Protein AF-A0A328BKK2-F1 (afdb_monomer_lite)

pLDDT: mean 76.16, std 13.64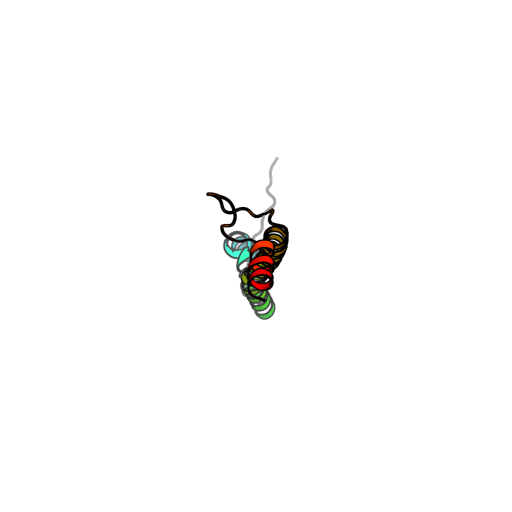, range [40.62, 95.88]

Structure (mmCIF, N/CA/C/O backbone):
data_A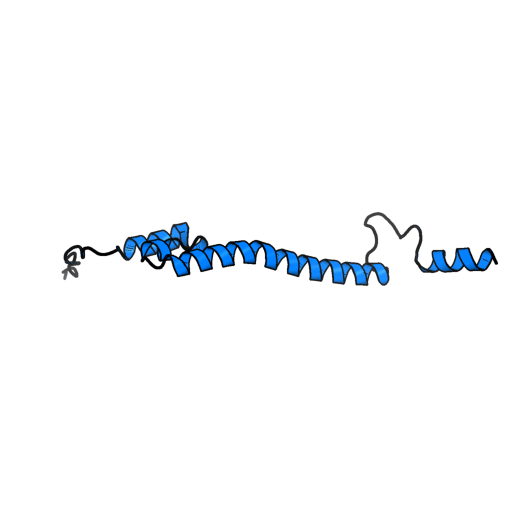F-A0A328BKK2-F1
#
_entry.id   AF-A0A328BKK2-F1
#
loop_
_atom_site.group_PDB
_atom_site.id
_atom_site.type_symbol
_atom_site.label_atom_id
_atom_site.label_alt_id
_atom_site.label_comp_id
_atom_site.label_asym_id
_atom_site.label_entity_id
_atom_site.label_seq_id
_atom_site.pdbx_PDB_ins_code
_atom_site.Cartn_x
_atom_site.Cartn_y
_atom_site.Cartn_z
_atom_site.occupancy
_atom_site.B_iso_or_equiv
_atom_site.auth_seq_id
_atom_site.auth_comp_id
_atom_site.auth_asym_id
_atom_site.auth_atom_id
_atom_site.pdbx_PDB_model_num
ATOM 1 N N . MET A 1 1 ? -23.705 36.631 34.484 1.00 42.66 1 MET A N 1
ATOM 2 C CA . MET A 1 1 ? -23.229 35.896 35.676 1.00 42.66 1 MET A CA 1
ATOM 3 C C . MET A 1 1 ? -23.604 34.435 35.518 1.00 42.66 1 MET A C 1
ATOM 5 O O . MET A 1 1 ? -24.667 34.166 34.979 1.00 42.66 1 MET A O 1
ATOM 9 N N . LYS A 1 2 ? -22.675 33.554 35.918 1.00 52.50 2 LYS A N 1
ATOM 10 C CA . LYS A 1 2 ? -22.773 32.090 36.080 1.00 52.50 2 LYS A CA 1
ATOM 11 C C . LYS A 1 2 ? -24.22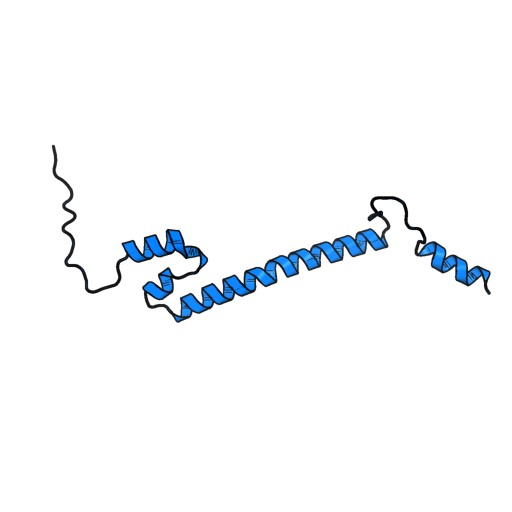2 31.609 36.275 1.00 52.50 2 LYS A C 1
ATOM 13 O O . LYS A 1 2 ? -24.957 32.215 37.040 1.00 52.50 2 LYS A O 1
ATOM 18 N N . GLN A 1 3 ? -24.633 30.490 35.696 1.00 41.75 3 GLN A N 1
ATOM 19 C CA . GLN A 1 3 ? -24.157 29.164 36.095 1.00 41.75 3 GLN A CA 1
ATOM 20 C C . GLN A 1 3 ? -24.278 28.211 34.900 1.00 41.75 3 GLN A C 1
ATOM 22 O O . GLN A 1 3 ? -25.343 28.039 34.324 1.00 41.75 3 GLN A O 1
ATOM 27 N N . ALA A 1 4 ? -23.139 27.726 34.407 1.00 51.53 4 ALA A N 1
ATOM 28 C CA . ALA A 1 4 ? -22.686 26.380 34.749 1.00 51.53 4 ALA A CA 1
ATOM 29 C C . ALA A 1 4 ? -23.750 25.366 34.332 1.00 51.53 4 ALA A C 1
ATOM 31 O O . ALA A 1 4 ? -24.534 24.895 35.154 1.00 51.53 4 ALA A O 1
ATOM 32 N N . GLN A 1 5 ? -23.754 25.094 33.026 1.00 53.03 5 GLN A N 1
ATOM 33 C CA . GLN A 1 5 ? -24.338 23.914 32.417 1.00 53.03 5 GLN A CA 1
ATOM 34 C C . GLN A 1 5 ? -23.928 22.736 33.294 1.00 53.03 5 GLN A C 1
ATOM 36 O O . GLN A 1 5 ? -22.778 22.290 33.282 1.00 53.03 5 GLN A O 1
ATOM 41 N N . ARG A 1 6 ? -24.840 22.339 34.184 1.00 44.38 6 ARG A N 1
ATOM 42 C CA . ARG A 1 6 ? -24.644 21.179 35.024 1.00 44.38 6 ARG A CA 1
ATOM 43 C C . ARG A 1 6 ? -24.598 20.031 34.039 1.00 44.38 6 ARG A C 1
ATOM 45 O O . ARG A 1 6 ? -25.627 19.606 33.526 1.00 44.38 6 ARG A O 1
ATOM 52 N N . HIS A 1 7 ? -23.387 19.559 33.764 1.00 45.66 7 HIS A N 1
ATOM 53 C CA . HIS A 1 7 ? -23.159 18.162 33.461 1.00 45.66 7 HIS A CA 1
ATOM 54 C C . HIS A 1 7 ? -23.636 17.398 34.696 1.00 45.66 7 HIS A C 1
ATOM 56 O O . HIS A 1 7 ? -22.853 16.980 35.543 1.00 45.66 7 HIS A O 1
ATOM 62 N N . THR A 1 8 ? -24.955 17.303 34.852 1.00 40.62 8 THR A N 1
ATOM 63 C CA . THR A 1 8 ? -25.576 16.239 35.608 1.00 40.62 8 THR A CA 1
ATOM 64 C C . THR A 1 8 ? -25.029 15.008 34.918 1.00 40.62 8 THR A C 1
ATOM 66 O O . THR A 1 8 ? -25.359 14.762 33.757 1.00 40.62 8 THR A O 1
ATOM 69 N N . ALA A 1 9 ? -24.070 14.342 35.563 1.00 52.38 9 ALA A N 1
ATOM 70 C CA . ALA A 1 9 ? -23.657 13.013 35.177 1.00 52.38 9 ALA A CA 1
ATOM 71 C C . ALA A 1 9 ? -24.959 12.220 35.103 1.00 52.38 9 ALA A C 1
ATOM 73 O O . ALA A 1 9 ? -25.571 11.921 36.130 1.00 52.38 9 ALA A O 1
ATOM 74 N N . ALA A 1 10 ? -25.455 12.035 33.876 1.00 47.53 10 ALA A N 1
ATOM 75 C CA . ALA A 1 10 ? -26.584 11.173 33.612 1.00 47.53 10 ALA A CA 1
ATOM 76 C C . ALA A 1 10 ? -26.258 9.844 34.301 1.00 47.53 10 ALA A C 1
ATOM 78 O O . ALA A 1 10 ? -25.075 9.473 34.306 1.00 47.53 10 ALA A O 1
ATOM 79 N N . PRO A 1 11 ? -27.249 9.188 34.938 1.00 44.06 11 PRO A N 1
ATOM 80 C CA . PRO A 1 11 ? -27.027 7.928 35.640 1.00 44.06 11 PRO A CA 1
ATOM 81 C C . PRO A 1 11 ? -26.151 7.076 34.742 1.00 44.06 11 PRO A C 1
ATOM 83 O O . PRO A 1 11 ? -26.471 6.979 33.556 1.00 44.06 11 PRO A O 1
ATOM 86 N N . ALA A 1 12 ? -25.008 6.620 35.268 1.00 51.84 12 ALA A N 1
ATOM 87 C CA . ALA A 1 12 ? -24.029 5.840 34.531 1.00 51.84 12 ALA A CA 1
ATOM 88 C C . ALA A 1 12 ? -24.788 4.692 33.878 1.00 51.84 12 ALA A C 1
ATOM 90 O O . ALA A 1 12 ? -25.108 3.701 34.530 1.00 51.84 12 ALA A O 1
ATOM 91 N N . ALA A 1 13 ? -25.199 4.907 32.628 1.00 48.28 13 ALA A N 1
ATOM 92 C CA . ALA A 1 13 ? -25.959 3.935 31.893 1.00 48.28 13 ALA A CA 1
ATOM 93 C C . ALA A 1 13 ? -25.044 2.726 31.860 1.00 48.28 13 ALA A C 1
ATOM 95 O O . ALA A 1 13 ? -23.853 2.860 31.578 1.00 48.28 13 ALA A O 1
ATOM 96 N N . GLU A 1 14 ? -25.589 1.587 32.247 1.00 55.56 14 GLU A N 1
ATOM 97 C CA . GLU A 1 14 ? -24.932 0.293 32.351 1.00 55.56 14 GLU A CA 1
ATOM 98 C C . GLU A 1 14 ? -24.564 -0.199 30.933 1.00 55.56 14 GLU A C 1
ATOM 100 O O . GLU A 1 14 ? -25.098 -1.158 30.386 1.00 55.56 14 GLU A O 1
ATOM 105 N N . GLY A 1 15 ? -23.710 0.572 30.264 1.00 61.56 15 GLY A N 1
ATOM 106 C CA . GLY A 1 15 ? -23.528 0.637 28.827 1.00 61.56 15 GLY A CA 1
ATOM 107 C C . GLY A 1 15 ? -22.182 1.282 28.500 1.00 61.56 15 GLY A C 1
ATOM 108 O O . GLY A 1 15 ? -21.650 2.103 29.245 1.00 61.56 15 GLY A O 1
ATOM 109 N N . LYS A 1 16 ? -21.580 0.836 27.397 1.00 64.38 16 LYS A N 1
ATOM 110 C CA . LYS A 1 16 ? -20.194 1.152 27.031 1.00 64.38 16 LYS A CA 1
ATOM 111 C C . LYS A 1 16 ? -19.965 2.671 26.935 1.00 64.38 16 LYS A C 1
ATOM 113 O O . LYS A 1 16 ? -20.764 3.385 26.335 1.00 64.38 16 LYS A O 1
ATOM 118 N N . SER A 1 17 ? -18.857 3.154 27.500 1.00 79.00 17 SER A N 1
ATOM 119 C CA . SER A 1 17 ? -18.519 4.580 27.587 1.00 79.00 17 SER A CA 1
ATOM 120 C C . SER A 1 17 ? -18.028 5.128 26.246 1.00 79.00 17 SER A C 1
ATOM 122 O O . SER A 1 17 ? -17.000 4.706 25.715 1.00 79.00 17 SER A O 1
ATOM 124 N N . GLN A 1 18 ? -18.732 6.128 25.717 1.00 77.94 18 GLN A N 1
ATOM 125 C CA . GLN A 1 18 ? -18.356 6.819 24.479 1.00 77.94 18 GLN A CA 1
ATOM 126 C C . GLN A 1 18 ? -16.976 7.487 24.581 1.00 77.94 18 GLN A C 1
ATOM 128 O O . GLN A 1 18 ? -16.210 7.473 23.623 1.00 77.94 18 GLN A O 1
ATOM 133 N N .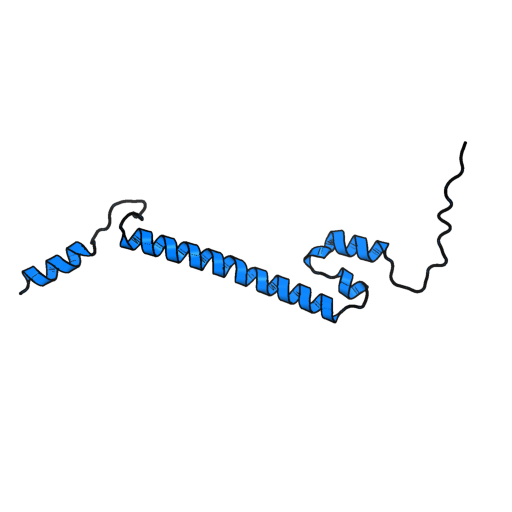 LEU A 1 19 ? -16.635 8.019 25.758 1.00 83.31 19 LEU A N 1
ATOM 134 C CA . LEU A 1 19 ? -15.339 8.646 26.029 1.00 83.31 19 LEU A CA 1
ATOM 135 C C . LEU A 1 19 ? -14.198 7.624 25.918 1.00 83.31 19 LEU A C 1
ATOM 137 O O . LEU A 1 19 ? -13.150 7.913 25.347 1.00 83.31 19 LEU A O 1
ATOM 141 N N . THR A 1 20 ? -14.438 6.402 26.398 1.00 83.06 20 THR A N 1
ATOM 142 C CA . THR A 1 20 ? -13.498 5.286 26.267 1.00 83.06 20 THR A CA 1
ATOM 143 C C . THR A 1 20 ? -13.336 4.867 24.808 1.00 83.06 20 THR A C 1
ATOM 145 O O . THR A 1 20 ? -12.207 4.675 24.372 1.00 83.06 20 THR A O 1
ATOM 148 N N . ALA A 1 21 ? -14.419 4.792 24.027 1.00 83.31 21 ALA A N 1
ATOM 149 C CA . ALA A 1 21 ? -14.331 4.492 22.595 1.00 83.31 21 ALA A CA 1
ATOM 150 C C . ALA A 1 21 ? -13.479 5.529 21.834 1.00 83.31 21 ALA A C 1
ATOM 152 O O . ALA A 1 21 ? -12.646 5.144 21.018 1.00 83.31 21 ALA A O 1
ATOM 153 N N . LEU A 1 22 ? -13.636 6.815 22.163 1.00 84.19 22 LEU A N 1
ATOM 154 C CA . LEU A 1 22 ? -12.898 7.930 21.557 1.00 84.19 22 LEU A CA 1
ATOM 155 C C . LEU A 1 22 ? -11.406 7.904 21.925 1.00 84.19 22 LEU A C 1
ATOM 157 O O . LEU A 1 22 ? -10.549 8.088 21.065 1.00 84.19 22 LEU A O 1
ATOM 161 N N . LEU A 1 23 ? -11.080 7.603 23.187 1.00 86.00 23 LEU A N 1
ATOM 162 C CA . LEU A 1 23 ? -9.693 7.382 23.610 1.00 86.00 23 LEU A CA 1
ATOM 163 C C . LEU A 1 23 ? -9.079 6.171 22.896 1.00 86.00 23 LEU A C 1
ATOM 165 O O . LEU A 1 23 ? -7.966 6.257 22.385 1.00 86.00 23 LEU A O 1
ATOM 169 N N . LEU A 1 24 ? -9.802 5.051 22.821 1.00 83.75 24 LEU A N 1
ATOM 170 C CA . LEU A 1 24 ? -9.338 3.860 22.107 1.00 83.75 24 LEU A CA 1
ATOM 171 C C . LEU A 1 24 ? -9.111 4.140 20.620 1.00 83.75 24 LEU A C 1
ATOM 173 O O . LEU A 1 24 ? -8.195 3.576 20.035 1.00 83.75 24 LEU A O 1
ATOM 177 N N . GLU A 1 25 ? -9.915 4.999 20.004 1.00 82.56 25 GLU A N 1
ATOM 178 C CA . GLU A 1 25 ? -9.713 5.431 18.623 1.00 82.56 25 GLU A CA 1
ATOM 179 C C . GLU A 1 25 ? -8.499 6.360 18.475 1.00 82.56 25 GLU A C 1
ATOM 181 O O . GLU A 1 25 ? -7.717 6.197 17.544 1.00 82.56 25 GLU A O 1
ATOM 186 N N . LEU A 1 26 ? -8.262 7.273 19.417 1.00 82.81 26 LEU A N 1
ATOM 187 C CA . LEU A 1 26 ? -7.105 8.170 19.363 1.00 82.81 26 LEU A CA 1
ATOM 188 C C . LEU A 1 26 ? -5.769 7.429 19.544 1.00 82.81 26 LEU A C 1
ATOM 190 O O . LEU A 1 26 ? -4.810 7.704 18.829 1.00 82.81 26 LEU A O 1
ATOM 194 N N . PHE A 1 27 ? -5.698 6.484 20.485 1.00 82.50 27 PHE A N 1
ATOM 195 C CA . PHE A 1 27 ? -4.463 5.745 20.785 1.00 82.50 27 PHE A CA 1
ATOM 196 C C . PHE A 1 27 ? -4.293 4.474 19.939 1.00 82.50 27 PHE A C 1
ATOM 198 O O . PHE A 1 27 ? -3.174 4.077 19.626 1.00 82.50 27 PHE A O 1
ATOM 205 N N . LEU A 1 28 ? -5.401 3.824 19.580 1.00 77.56 28 LEU A N 1
ATOM 206 C CA . LEU A 1 28 ? -5.455 2.471 19.014 1.00 77.56 28 LEU A CA 1
ATOM 207 C C . LEU A 1 28 ? -6.413 2.390 17.806 1.00 77.56 28 LEU A C 1
ATOM 209 O O . LEU A 1 28 ? -6.897 1.314 17.441 1.00 77.56 28 LEU A O 1
ATOM 213 N N . GLY A 1 29 ? -6.696 3.532 17.171 1.00 69.38 29 GLY A N 1
ATOM 214 C CA . GLY A 1 29 ? -7.626 3.645 16.046 1.00 69.38 29 GLY A CA 1
ATOM 215 C C . GLY A 1 29 ? -7.172 2.894 14.811 1.00 69.38 29 GLY A C 1
ATOM 216 O O . GLY A 1 29 ? -7.991 2.221 14.187 1.00 69.38 29 GLY A O 1
ATOM 217 N N . PHE A 1 30 ? -5.868 2.914 14.517 1.00 68.56 30 PHE A N 1
ATOM 218 C CA . PHE A 1 30 ? -5.309 2.133 13.414 1.00 68.56 30 PHE A CA 1
ATOM 219 C C . PHE A 1 30 ? -5.544 0.629 13.618 1.00 68.56 30 PHE A C 1
ATOM 221 O O . PHE A 1 30 ? -5.848 -0.068 12.666 1.00 68.56 30 PHE A O 1
ATOM 228 N N . LEU A 1 31 ? -5.535 0.126 14.856 1.00 74.31 31 LEU A N 1
ATOM 229 C CA . LEU A 1 31 ? -5.820 -1.283 15.160 1.00 74.31 31 LEU A CA 1
ATOM 230 C C . LEU A 1 31 ? -7.321 -1.636 15.112 1.00 74.31 31 LEU A C 1
ATOM 232 O O . LEU A 1 31 ? -7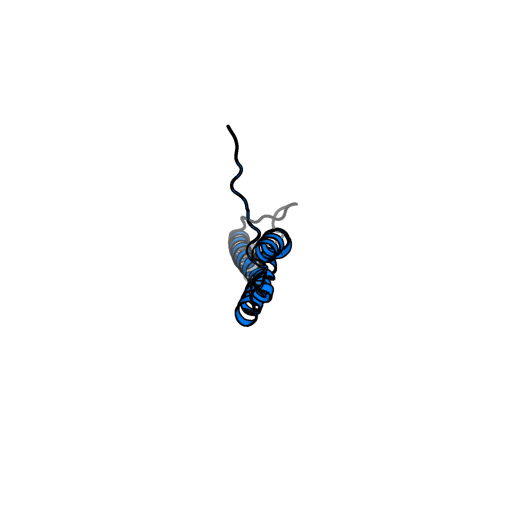.673 -2.812 15.144 1.00 74.31 31 LEU A O 1
ATOM 236 N N . GLY A 1 32 ? -8.228 -0.652 15.053 1.00 72.81 32 GLY A N 1
ATOM 237 C CA . GLY A 1 32 ? -9.677 -0.891 14.998 1.00 72.81 32 GLY A CA 1
ATOM 238 C C . GLY A 1 32 ? -10.309 -1.372 16.315 1.00 72.81 32 GLY A C 1
ATOM 239 O O . GLY A 1 32 ? -11.439 -1.866 16.314 1.00 72.81 32 GLY A O 1
ATOM 240 N N . VAL A 1 33 ? -9.618 -1.215 17.452 1.00 74.88 33 VAL A N 1
ATOM 241 C CA . VAL A 1 33 ? -10.023 -1.776 18.762 1.00 74.88 33 VAL A CA 1
ATOM 242 C C . VAL A 1 33 ? -11.313 -1.152 19.316 1.00 74.88 33 VAL A C 1
ATOM 244 O O . VAL A 1 33 ? -12.089 -1.823 19.996 1.00 74.88 33 VAL A O 1
ATOM 247 N N . HIS A 1 34 ? -11.629 0.094 18.954 1.00 77.31 34 HIS A N 1
ATOM 248 C CA . HIS A 1 34 ? -12.880 0.761 19.343 1.00 77.31 34 HIS A CA 1
ATOM 249 C C . HIS A 1 34 ? -14.141 -0.004 18.875 1.00 77.31 34 HIS A C 1
ATOM 251 O O . HIS A 1 34 ? -15.155 -0.011 19.573 1.00 77.31 34 HIS A O 1
ATOM 257 N N . ARG A 1 35 ? -14.090 -0.725 17.741 1.00 75.56 35 ARG A N 1
ATOM 258 C CA . ARG A 1 35 ? -15.208 -1.569 17.263 1.00 75.56 35 ARG A CA 1
ATOM 259 C C . ARG A 1 35 ? -15.388 -2.842 18.086 1.00 75.56 35 ARG A C 1
ATOM 261 O O . ARG A 1 35 ? -16.526 -3.271 18.266 1.00 75.56 35 ARG A O 1
ATOM 268 N N . PHE A 1 36 ? -14.302 -3.403 18.620 1.00 75.62 36 PHE A N 1
ATOM 269 C CA . PHE A 1 36 ? -14.370 -4.499 19.592 1.00 75.62 36 PHE A CA 1
ATOM 270 C C . PHE A 1 36 ? -14.990 -4.021 20.909 1.00 75.62 36 PHE A C 1
ATOM 272 O O . PHE A 1 36 ? -15.846 -4.707 21.460 1.00 75.62 36 PHE A O 1
ATOM 279 N N . TYR A 1 37 ? -14.648 -2.807 21.357 1.00 73.88 37 TYR A N 1
ATOM 280 C CA . TYR A 1 37 ? -15.238 -2.199 22.554 1.00 73.88 37 TYR A CA 1
ATOM 281 C C . TYR A 1 37 ? -16.756 -1.984 22.422 1.00 73.88 37 TYR A C 1
ATOM 283 O O . TYR A 1 37 ? -17.513 -2.246 23.354 1.00 73.88 37 TYR A O 1
ATOM 291 N N . LEU A 1 38 ? -17.227 -1.592 21.236 1.00 77.69 38 LEU A N 1
ATOM 292 C CA . LEU A 1 38 ? -18.655 -1.419 20.943 1.00 77.69 38 LEU A CA 1
ATOM 293 C C . LEU A 1 38 ? -19.418 -2.748 20.738 1.00 77.69 38 LEU A C 1
ATOM 295 O O . LEU A 1 38 ? -20.633 -2.724 20.559 1.00 77.69 38 LEU A O 1
ATOM 299 N N . GLY A 1 39 ? -18.742 -3.903 20.783 1.00 74.94 39 GLY A N 1
ATOM 300 C CA . GLY A 1 39 ? -19.344 -5.227 20.570 1.00 74.94 39 GLY A CA 1
ATOM 301 C C . GLY A 1 39 ? -19.486 -5.639 19.098 1.00 74.94 39 GLY A C 1
ATOM 302 O O . GLY A 1 39 ? -20.039 -6.697 18.808 1.00 74.94 39 GLY A O 1
ATOM 303 N N . TYR A 1 40 ? -18.959 -4.851 18.154 1.00 76.06 40 TYR A N 1
ATOM 304 C CA . TYR A 1 40 ? -18.945 -5.166 16.720 1.00 76.06 40 TYR A CA 1
ATOM 305 C C . TYR A 1 40 ? -17.702 -5.979 16.328 1.00 76.06 40 TYR A C 1
ATOM 307 O O . TYR A 1 40 ? -16.952 -5.604 15.421 1.00 76.06 40 TYR A O 1
ATOM 315 N N . THR A 1 41 ? -17.495 -7.119 16.990 1.00 72.31 41 THR A N 1
ATOM 316 C CA . THR A 1 41 ? -16.324 -8.000 16.823 1.00 72.31 41 THR A CA 1
ATOM 317 C C . THR A 1 41 ? -16.091 -8.398 15.362 1.00 72.31 41 THR A C 1
ATOM 319 O O . THR A 1 41 ? -14.967 -8.318 14.873 1.00 72.31 41 THR A O 1
ATOM 322 N N . GLY A 1 42 ? -17.155 -8.727 14.617 1.00 73.88 42 GLY A N 1
ATOM 323 C CA . GLY A 1 42 ? -17.044 -9.109 13.202 1.00 73.88 42 GLY A CA 1
ATOM 324 C C . GLY A 1 42 ? -16.477 -8.000 12.304 1.00 73.88 42 GLY A C 1
ATOM 325 O O . GLY A 1 42 ? -15.654 -8.267 11.432 1.00 73.88 42 GLY A O 1
ATOM 326 N N . ARG A 1 43 ? -16.845 -6.733 12.550 1.00 76.38 43 ARG A N 1
ATOM 327 C CA . ARG A 1 43 ? -16.306 -5.587 11.792 1.00 76.38 43 ARG A CA 1
ATOM 328 C C . ARG A 1 43 ? -14.881 -5.234 12.220 1.00 76.38 43 ARG A C 1
ATOM 330 O O . ARG A 1 43 ? -14.109 -4.759 11.393 1.00 76.38 43 ARG A O 1
ATOM 337 N N . GLY A 1 44 ? -14.539 -5.463 13.489 1.00 75.81 44 GLY A N 1
ATOM 338 C CA . GLY A 1 44 ? -13.180 -5.285 14.004 1.00 75.81 44 GLY A CA 1
ATOM 339 C C . GLY A 1 44 ? -12.181 -6.239 13.343 1.00 75.81 44 GLY A C 1
ATOM 340 O O . GLY A 1 44 ? -11.135 -5.797 12.875 1.00 75.81 44 GLY A O 1
ATOM 341 N N . ILE A 1 45 ? -12.541 -7.520 13.211 1.00 76.81 45 ILE A N 1
ATOM 342 C CA . ILE A 1 45 ? -11.708 -8.531 12.536 1.00 76.81 45 ILE A CA 1
ATOM 343 C C . ILE A 1 45 ? -11.492 -8.170 11.062 1.00 76.81 45 ILE A C 1
ATOM 345 O O . ILE A 1 45 ? -10.363 -8.233 10.580 1.00 76.81 45 ILE A O 1
ATOM 349 N N . LEU A 1 46 ? -12.545 -7.736 10.360 1.00 82.88 46 LEU A N 1
ATOM 350 C CA . LEU A 1 46 ? -12.433 -7.307 8.964 1.00 82.88 46 LEU A CA 1
ATOM 351 C C . LEU A 1 46 ? -11.455 -6.134 8.799 1.00 82.88 46 LEU A C 1
ATOM 353 O O . LEU A 1 46 ? -10.657 -6.135 7.868 1.00 82.88 46 LEU A O 1
ATOM 357 N N . TYR A 1 47 ? -11.480 -5.160 9.712 1.00 78.75 47 TYR A N 1
ATOM 358 C CA . TYR A 1 47 ? -10.551 -4.027 9.682 1.00 78.75 47 TYR A CA 1
ATOM 359 C C . TYR A 1 47 ? -9.098 -4.459 9.882 1.00 78.75 47 TYR A C 1
ATOM 361 O O . TYR A 1 47 ? -8.231 -4.029 9.127 1.00 78.75 47 TYR A O 1
ATOM 369 N N . ILE A 1 48 ? -8.835 -5.339 10.852 1.00 79.81 48 ILE A N 1
ATOM 370 C CA . ILE A 1 48 ? -7.487 -5.873 11.088 1.00 79.81 48 ILE A CA 1
ATOM 371 C C . ILE A 1 48 ? -7.011 -6.677 9.870 1.00 79.81 48 ILE A C 1
ATOM 373 O O . ILE A 1 48 ? -5.888 -6.485 9.413 1.00 79.81 48 ILE A O 1
ATOM 377 N N . ALA A 1 49 ? -7.867 -7.527 9.297 1.00 80.44 49 ALA A N 1
ATOM 378 C CA . ALA A 1 49 ? -7.540 -8.303 8.103 1.00 80.44 49 ALA A CA 1
ATOM 379 C C . ALA A 1 49 ? -7.246 -7.405 6.889 1.00 80.44 49 ALA A C 1
ATOM 381 O O . ALA A 1 49 ? -6.277 -7.643 6.169 1.00 80.44 49 ALA A O 1
ATOM 382 N N . LEU A 1 50 ? -8.033 -6.345 6.679 1.00 83.31 50 LEU A N 1
ATOM 383 C CA . LEU A 1 50 ? -7.785 -5.354 5.628 1.00 83.31 50 LEU A CA 1
ATOM 384 C C . LEU A 1 50 ? -6.473 -4.605 5.841 1.00 83.31 50 LEU A C 1
ATOM 386 O O . LEU A 1 50 ? -5.755 -4.351 4.880 1.00 83.31 50 LEU A O 1
ATOM 390 N N . LEU A 1 51 ? -6.138 -4.267 7.083 1.00 82.31 51 LEU A N 1
ATOM 391 C CA . LEU A 1 51 ? -4.901 -3.561 7.396 1.00 82.31 51 LEU A CA 1
ATOM 392 C C . LEU A 1 51 ? -3.675 -4.452 7.159 1.00 82.31 51 LEU A C 1
ATOM 394 O O . LEU A 1 51 ? -2.730 -4.031 6.494 1.00 82.31 51 LEU A O 1
ATOM 398 N N . LEU A 1 52 ? -3.730 -5.708 7.613 1.00 80.50 52 LEU A N 1
ATOM 399 C CA . LEU A 1 52 ? -2.677 -6.699 7.379 1.00 80.50 52 LEU A CA 1
ATOM 400 C C . LEU A 1 52 ? -2.494 -7.011 5.889 1.00 80.50 52 LEU A C 1
ATOM 402 O O . LEU A 1 52 ? -1.367 -7.105 5.412 1.00 80.50 52 LEU A O 1
ATOM 406 N N . THR A 1 53 ? -3.587 -7.143 5.136 1.00 80.62 53 THR A N 1
ATOM 407 C CA . THR A 1 53 ? -3.516 -7.412 3.690 1.00 80.62 53 THR A CA 1
ATOM 408 C C . THR A 1 53 ? -3.084 -6.183 2.896 1.00 80.62 53 THR A C 1
ATOM 410 O O . THR A 1 53 ? -2.272 -6.311 1.983 1.00 80.62 53 THR A O 1
ATOM 413 N N . SER A 1 54 ? -3.529 -4.980 3.267 1.00 83.25 54 SER A N 1
ATOM 414 C CA . SER A 1 54 ? -3.115 -3.735 2.602 1.00 83.25 54 SER A CA 1
ATOM 415 C C . SER A 1 54 ? -1.622 -3.469 2.768 1.00 83.25 54 SER A C 1
ATOM 417 O O . SER A 1 54 ? -0.983 -3.017 1.819 1.00 83.25 54 SER A O 1
ATOM 419 N N . TRP A 1 55 ? -1.041 -3.814 3.925 1.00 81.75 55 TRP A N 1
ATOM 420 C CA . TRP A 1 55 ? 0.406 -3.717 4.142 1.00 81.75 55 TRP A CA 1
ATOM 421 C C . TRP A 1 55 ? 1.218 -4.573 3.159 1.00 81.75 55 TRP A C 1
ATOM 423 O O . TRP A 1 55 ? 2.358 -4.234 2.873 1.00 81.75 55 TRP A O 1
ATOM 433 N N . LEU A 1 56 ? 0.649 -5.654 2.614 1.00 83.06 56 LEU A N 1
ATOM 434 C CA . LEU A 1 56 ? 1.309 -6.506 1.615 1.00 83.06 56 LEU A CA 1
ATOM 435 C C . LEU A 1 56 ? 0.960 -6.108 0.175 1.00 83.06 56 LEU A C 1
ATOM 437 O O . LEU A 1 56 ? 1.824 -6.129 -0.698 1.00 83.06 56 LEU A O 1
ATOM 441 N N . ILE A 1 57 ? -0.294 -5.738 -0.083 1.00 87.06 57 ILE A N 1
ATOM 442 C CA . ILE A 1 57 ? -0.776 -5.446 -1.439 1.00 87.06 57 ILE A CA 1
ATOM 443 C C . ILE A 1 57 ? -0.155 -4.153 -1.983 1.00 87.06 57 ILE A C 1
ATOM 445 O O . ILE A 1 57 ? 0.276 -4.115 -3.135 1.00 87.06 57 ILE A O 1
ATOM 449 N N . ILE A 1 58 ? -0.071 -3.105 -1.157 1.00 88.94 58 ILE A N 1
ATOM 450 C CA . ILE A 1 58 ? 0.478 -1.805 -1.568 1.00 88.94 58 ILE A CA 1
ATOM 451 C C . ILE A 1 58 ? 1.952 -1.915 -2.010 1.00 88.94 58 ILE A C 1
ATOM 453 O O . ILE A 1 58 ? 2.249 -1.499 -3.132 1.00 88.94 58 ILE A O 1
ATOM 457 N N . PRO A 1 59 ? 2.889 -2.485 -1.220 1.00 89.19 59 PRO A N 1
ATOM 458 C CA . PRO A 1 59 ? 4.280 -2.601 -1.658 1.00 89.19 59 PRO A CA 1
ATOM 459 C C . PRO A 1 59 ? 4.440 -3.536 -2.857 1.00 89.19 59 PRO A C 1
ATOM 461 O O . PRO A 1 59 ? 5.278 -3.267 -3.714 1.00 89.19 59 PRO A O 1
ATOM 464 N N . PHE A 1 60 ? 3.624 -4.590 -2.968 1.00 90.25 60 PHE A N 1
ATOM 465 C CA . PHE A 1 60 ? 3.664 -5.478 -4.128 1.00 90.25 60 PHE A CA 1
ATOM 466 C C . PHE A 1 60 ? 3.325 -4.735 -5.426 1.00 90.25 60 PHE A C 1
ATOM 468 O O . PHE A 1 60 ? 4.037 -4.870 -6.419 1.00 90.25 60 PHE A O 1
ATOM 475 N N . PHE A 1 61 ? 2.285 -3.896 -5.409 1.00 92.81 61 PHE A N 1
ATOM 476 C CA . PHE A 1 61 ? 1.909 -3.094 -6.572 1.00 92.81 61 PHE A CA 1
ATOM 477 C C . PHE A 1 61 ? 3.001 -2.085 -6.957 1.00 92.81 61 PHE A C 1
ATOM 479 O O . PHE A 1 61 ? 3.349 -1.967 -8.129 1.00 92.81 61 PHE A O 1
ATOM 486 N N . VAL A 1 62 ? 3.594 -1.405 -5.971 1.00 93.75 62 VAL A N 1
ATOM 487 C CA . VAL A 1 62 ? 4.693 -0.455 -6.209 1.00 93.75 62 VAL A CA 1
ATOM 488 C C . VAL A 1 62 ? 5.909 -1.158 -6.822 1.00 93.75 62 VAL A C 1
ATOM 490 O O . VAL A 1 62 ? 6.447 -0.681 -7.819 1.00 93.75 62 VAL A O 1
ATOM 493 N N . LEU A 1 63 ? 6.313 -2.316 -6.290 1.00 94.38 63 LEU A N 1
ATOM 494 C CA . LEU A 1 63 ? 7.422 -3.103 -6.840 1.00 94.38 63 LEU A CA 1
ATOM 495 C C . LEU A 1 63 ? 7.133 -3.603 -8.259 1.00 94.38 63 LEU A C 1
ATOM 497 O O . LEU A 1 63 ? 8.025 -3.574 -9.103 1.00 94.38 63 LEU A O 1
ATOM 501 N N . ALA A 1 64 ? 5.903 -4.025 -8.552 1.00 93.00 64 ALA A N 1
ATOM 502 C CA . ALA A 1 64 ? 5.529 -4.463 -9.895 1.00 93.00 64 ALA A CA 1
ATOM 503 C C . ALA A 1 64 ? 5.665 -3.326 -10.924 1.00 93.00 64 ALA A C 1
ATOM 505 O O . ALA A 1 64 ? 6.202 -3.532 -12.012 1.00 93.00 64 ALA A O 1
ATOM 506 N N . VAL A 1 65 ? 5.243 -2.110 -10.568 1.00 95.88 65 VAL A N 1
ATOM 507 C CA . VAL A 1 65 ? 5.377 -0.936 -11.444 1.00 95.88 65 VAL A CA 1
ATOM 508 C C . VAL A 1 65 ? 6.847 -0.556 -11.635 1.00 95.88 65 VAL A C 1
ATOM 510 O O . VAL A 1 65 ? 7.280 -0.385 -12.772 1.00 95.88 65 VAL A O 1
ATOM 513 N N . LEU A 1 66 ? 7.629 -0.485 -10.553 1.00 95.31 66 LEU A N 1
ATOM 514 C CA . LEU A 1 66 ? 9.055 -0.148 -10.626 1.00 95.31 66 LEU A CA 1
ATOM 515 C C . LEU A 1 66 ? 9.842 -1.164 -11.456 1.00 95.31 66 LEU A C 1
ATOM 517 O O . LEU A 1 66 ? 10.558 -0.775 -12.368 1.00 95.31 66 LEU A O 1
ATOM 521 N N . THR A 1 67 ? 9.650 -2.461 -11.213 1.00 94.00 67 THR A N 1
ATOM 522 C CA . THR A 1 67 ? 10.355 -3.514 -11.966 1.00 94.00 67 THR A CA 1
ATOM 523 C C . THR A 1 67 ? 9.984 -3.519 -13.446 1.00 94.00 67 THR A C 1
ATOM 525 O O . THR A 1 67 ? 10.840 -3.775 -14.289 1.00 94.00 67 THR A O 1
ATOM 528 N N . THR A 1 68 ? 8.735 -3.192 -13.786 1.00 95.38 68 THR A N 1
ATOM 529 C CA . THR A 1 68 ? 8.308 -3.038 -15.184 1.00 95.38 68 THR A CA 1
ATOM 530 C C . THR A 1 68 ? 8.998 -1.846 -15.851 1.00 95.38 68 THR A C 1
ATOM 532 O O . THR A 1 68 ? 9.466 -1.963 -16.982 1.00 95.38 68 THR A O 1
ATOM 535 N N . ILE A 1 69 ? 9.093 -0.709 -15.157 1.00 95.00 69 ILE A N 1
ATOM 536 C CA . ILE A 1 69 ? 9.794 0.485 -15.650 1.00 95.00 69 ILE A CA 1
ATOM 537 C C . ILE A 1 69 ? 11.290 0.194 -15.824 1.00 95.00 69 ILE A C 1
ATOM 539 O O . ILE A 1 69 ? 11.841 0.447 -16.896 1.00 95.00 69 ILE A O 1
ATOM 543 N N . ASP A 1 70 ? 11.924 -0.408 -14.818 1.00 91.69 70 ASP A N 1
ATOM 544 C CA . ASP A 1 70 ? 13.337 -0.790 -14.855 1.00 91.69 70 ASP A CA 1
ATOM 545 C C . ASP A 1 70 ? 13.620 -1.765 -16.003 1.00 91.69 70 ASP A C 1
ATOM 547 O O . ASP A 1 70 ? 14.612 -1.610 -16.711 1.00 91.69 70 ASP A O 1
ATOM 551 N N . LEU A 1 71 ? 12.728 -2.729 -16.254 1.00 93.31 71 LEU A N 1
ATOM 552 C CA . LEU A 1 71 ? 12.847 -3.661 -17.376 1.00 93.31 71 LEU A CA 1
ATOM 553 C C . LEU A 1 71 ? 12.881 -2.928 -18.724 1.00 93.31 71 LEU A C 1
ATOM 555 O O . LEU A 1 71 ? 13.742 -3.216 -19.556 1.00 93.31 71 LEU A O 1
ATOM 559 N N . VAL A 1 72 ? 11.971 -1.973 -18.939 1.00 94.00 72 VAL A N 1
ATOM 560 C CA . VAL A 1 72 ? 11.932 -1.174 -20.175 1.00 94.00 72 VAL A CA 1
ATOM 561 C C . VAL A 1 72 ? 13.201 -0.333 -20.319 1.00 94.00 72 VAL A C 1
ATOM 563 O O . VAL A 1 72 ? 13.786 -0.288 -21.405 1.00 94.00 72 VAL A O 1
ATOM 566 N N . LEU A 1 73 ? 13.667 0.290 -19.234 1.00 91.00 73 LEU A N 1
ATOM 567 C CA . LEU A 1 73 ? 14.892 1.091 -19.240 1.00 91.00 73 LEU A CA 1
ATOM 568 C C . LEU A 1 73 ? 16.144 0.234 -19.508 1.00 91.00 73 LEU A C 1
ATOM 570 O O . LEU A 1 73 ? 17.039 0.683 -20.221 1.00 91.00 73 LEU A O 1
ATOM 574 N N . ILE A 1 74 ? 16.201 -1.006 -19.003 1.00 90.69 74 ILE A N 1
ATOM 575 C CA . ILE A 1 74 ? 17.294 -1.958 -19.278 1.00 90.69 74 ILE A CA 1
ATOM 576 C C . ILE A 1 74 ? 17.287 -2.390 -20.745 1.00 90.69 74 ILE A C 1
ATOM 578 O O . ILE A 1 74 ? 18.339 -2.407 -21.378 1.00 90.69 74 ILE A O 1
ATOM 582 N N . ILE A 1 75 ? 16.118 -2.726 -21.304 1.00 86.62 75 ILE A N 1
ATOM 583 C CA . ILE A 1 75 ? 16.003 -3.136 -22.714 1.00 86.62 75 ILE A CA 1
ATOM 584 C C . ILE A 1 75 ? 16.408 -1.990 -23.647 1.00 86.62 75 ILE A C 1
ATOM 586 O O . ILE A 1 75 ? 17.089 -2.217 -24.644 1.00 86.62 75 ILE A O 1
ATOM 590 N N . THR A 1 76 ? 16.023 -0.760 -23.307 1.00 84.88 76 THR A N 1
ATOM 591 C CA . THR A 1 76 ? 16.357 0.442 -24.089 1.00 84.88 76 THR A CA 1
ATOM 592 C C . THR A 1 76 ? 17.818 0.876 -23.890 1.00 84.88 76 THR A C 1
ATOM 594 O O . THR A 1 76 ? 18.342 1.660 -24.676 1.00 84.88 76 THR A O 1
ATOM 597 N N . GLY A 1 77 ? 18.501 0.356 -22.864 1.00 78.62 77 GLY A N 1
ATOM 598 C CA . GLY A 1 77 ? 19.886 0.703 -22.531 1.00 78.62 77 GLY A CA 1
ATOM 599 C C . GLY A 1 77 ? 20.048 2.035 -21.789 1.00 78.62 77 GLY A C 1
ATOM 600 O O . GLY A 1 77 ? 21.175 2.490 -21.593 1.00 78.62 77 GLY A O 1
ATOM 601 N N . ASP A 1 78 ? 18.943 2.647 -21.360 1.00 79.44 78 ASP A N 1
ATOM 602 C CA . ASP A 1 78 ? 18.934 3.920 -20.631 1.00 79.44 78 ASP A CA 1
ATOM 603 C C . ASP A 1 78 ? 19.282 3.717 -19.141 1.00 79.44 78 ASP A C 1
ATOM 605 O O . ASP A 1 78 ? 19.886 4.583 -18.504 1.00 79.44 78 ASP A O 1
ATOM 609 N N . LEU A 1 79 ? 19.011 2.522 -18.586 1.00 84.94 79 LEU A N 1
ATOM 610 C CA . LEU A 1 79 ? 19.397 2.165 -17.213 1.00 84.94 79 LEU A CA 1
ATOM 611 C C . LEU A 1 79 ? 20.868 1.730 -17.098 1.00 84.94 79 LEU A C 1
ATOM 613 O O . LEU A 1 79 ? 21.176 0.553 -16.918 1.00 84.94 79 LEU A O 1
ATOM 617 N N . LYS A 1 80 ? 21.807 2.674 -17.157 1.00 82.25 80 LYS A N 1
ATOM 618 C CA . LYS A 1 80 ? 23.244 2.356 -17.066 1.00 82.25 80 LYS A CA 1
ATOM 619 C C . LYS A 1 80 ? 23.682 1.932 -15.651 1.00 82.25 80 LYS A C 1
ATOM 621 O O . LYS A 1 80 ? 23.183 2.467 -14.656 1.00 82.25 80 LYS A O 1
ATOM 626 N N . PRO A 1 81 ? 24.648 1.000 -15.518 1.00 83.62 81 PRO A N 1
ATOM 627 C CA . PRO A 1 81 ? 25.229 0.676 -14.222 1.00 83.62 81 PRO A CA 1
ATOM 628 C C . PRO A 1 81 ? 25.992 1.886 -13.666 1.00 83.62 81 PRO A C 1
ATOM 630 O O . PRO A 1 81 ? 26.653 2.614 -14.400 1.00 83.62 81 PRO A O 1
ATOM 633 N N . LYS A 1 82 ? 25.949 2.083 -12.342 1.00 78.94 82 LYS A N 1
ATOM 634 C CA . LYS A 1 82 ? 26.524 3.270 -11.672 1.00 78.94 82 LYS A CA 1
ATOM 635 C C . LYS A 1 82 ? 27.994 3.561 -12.005 1.00 78.94 82 LYS A C 1
ATOM 637 O O . LYS A 1 82 ? 28.420 4.701 -11.869 1.00 78.94 82 LYS A O 1
ATOM 642 N N . ASN A 1 83 ? 28.759 2.546 -12.410 1.00 79.81 83 ASN A N 1
ATOM 643 C CA . ASN A 1 83 ? 30.215 2.624 -12.523 1.00 79.81 83 ASN A CA 1
ATOM 644 C C . ASN A 1 83 ? 30.731 2.358 -13.949 1.00 79.81 83 ASN A C 1
ATOM 646 O O . ASN A 1 83 ? 31.914 2.063 -14.107 1.00 79.81 83 ASN A O 1
ATOM 650 N N . GLY A 1 84 ? 29.882 2.411 -14.981 1.00 78.31 84 GLY A N 1
ATOM 651 C CA . GLY A 1 84 ? 30.353 2.220 -16.352 1.00 78.31 84 GLY A CA 1
ATOM 652 C C . GLY A 1 84 ? 29.254 1.963 -17.372 1.00 78.31 84 GLY A C 1
ATOM 653 O O . GLY A 1 84 ? 28.081 2.242 -17.141 1.00 78.31 84 GLY A O 1
ATOM 654 N N . GLU A 1 85 ? 29.654 1.416 -18.514 1.00 80.81 85 GLU A N 1
ATOM 655 C CA . GLU A 1 85 ? 28.735 0.960 -19.556 1.00 80.81 85 GLU A CA 1
ATOM 656 C C . GLU A 1 85 ? 28.575 -0.564 -19.510 1.00 80.81 85 GLU A C 1
ATOM 658 O O . GLU A 1 85 ? 29.325 -1.274 -18.832 1.00 80.81 85 GLU A O 1
ATOM 663 N N . TYR A 1 86 ? 27.570 -1.083 -20.212 1.00 79.00 86 TYR A N 1
ATOM 664 C CA . TYR A 1 86 ? 27.378 -2.523 -20.324 1.00 79.00 86 TYR A CA 1
ATOM 665 C C . TYR A 1 86 ? 28.587 -3.171 -21.006 1.00 79.00 86 TYR A C 1
ATOM 667 O O . TYR A 1 86 ? 28.942 -2.817 -22.124 1.00 79.00 86 TYR A O 1
ATOM 675 N N . ALA A 1 87 ? 29.192 -4.166 -20.354 1.00 80.38 87 ALA A N 1
ATOM 676 C CA . ALA A 1 87 ? 30.339 -4.887 -20.912 1.00 80.38 87 ALA A CA 1
ATOM 677 C C . ALA A 1 87 ? 29.994 -5.685 -22.186 1.00 80.38 87 ALA A C 1
ATOM 679 O O . ALA A 1 87 ? 30.881 -5.997 -22.976 1.00 80.38 87 ALA A O 1
ATOM 680 N N . LYS A 1 88 ? 28.719 -6.059 -22.353 1.00 76.44 88 LYS A N 1
ATOM 681 C CA . LYS A 1 88 ? 28.156 -6.702 -23.546 1.00 76.44 88 LYS A CA 1
ATOM 682 C C . LYS A 1 88 ? 26.716 -6.240 -23.709 1.00 76.44 88 LYS A C 1
ATOM 684 O O . LYS A 1 88 ? 25.936 -6.347 -22.762 1.00 76.44 88 LYS A O 1
ATOM 689 N N . THR A 1 89 ? 26.364 -5.767 -24.895 1.00 80.25 89 THR A N 1
ATOM 690 C CA . THR A 1 89 ? 24.991 -5.390 -25.247 1.00 80.25 89 THR A CA 1
ATOM 691 C C . THR A 1 89 ? 24.312 -6.492 -26.063 1.00 80.25 89 THR A C 1
ATOM 693 O O . THR A 1 89 ? 24.950 -7.449 -26.514 1.00 80.25 89 THR A O 1
ATOM 696 N N . PHE A 1 90 ? 22.996 -6.382 -26.261 1.00 77.31 90 PHE A N 1
ATOM 697 C CA . PHE A 1 90 ? 22.249 -7.326 -27.099 1.00 77.31 90 PHE A CA 1
ATOM 698 C C . PHE A 1 90 ? 22.768 -7.368 -28.545 1.00 77.31 90 PHE A C 1
ATOM 700 O O . PHE A 1 90 ? 22.759 -8.431 -29.168 1.00 77.31 90 PHE A O 1
ATOM 707 N N . GLU A 1 91 ? 23.290 -6.253 -29.058 1.00 80.56 91 GLU A N 1
ATOM 708 C CA . GLU A 1 91 ? 23.874 -6.191 -30.400 1.00 80.56 91 GLU A CA 1
ATOM 709 C C . GLU A 1 91 ? 25.167 -7.010 -30.516 1.00 80.56 91 GLU A C 1
ATOM 711 O O . GLU A 1 91 ? 25.376 -7.710 -31.511 1.00 80.56 91 GLU A O 1
ATOM 716 N N . ASP A 1 92 ? 26.006 -6.989 -29.477 1.00 77.50 92 ASP A N 1
ATOM 717 C CA . ASP A 1 92 ?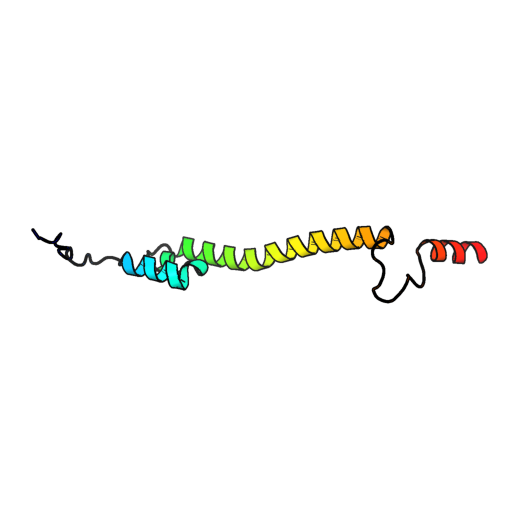 27.274 -7.728 -29.445 1.00 77.50 92 ASP A CA 1
ATOM 718 C C . ASP A 1 92 ? 27.045 -9.246 -29.430 1.00 77.50 92 ASP A C 1
ATOM 720 O O . ASP A 1 92 ? 27.815 -10.014 -30.014 1.00 77.50 92 ASP A O 1
ATOM 724 N N . MET A 1 93 ? 25.944 -9.692 -28.815 1.00 76.50 93 MET A N 1
ATOM 725 C CA . MET A 1 93 ? 25.531 -11.098 -28.832 1.00 76.50 93 MET A CA 1
ATOM 726 C C . MET A 1 93 ? 25.053 -11.564 -30.214 1.00 76.50 93 MET A C 1
ATOM 728 O O . MET A 1 93 ? 25.241 -12.732 -30.555 1.00 76.50 93 MET A O 1
ATOM 732 N N . GLY A 1 94 ? 24.466 -10.672 -31.018 1.00 75.56 94 GLY A N 1
ATOM 733 C CA . GLY A 1 94 ? 24.044 -10.979 -32.386 1.00 75.56 94 GLY A CA 1
ATOM 734 C C . GLY A 1 94 ? 25.199 -11.009 -33.390 1.00 75.56 94 GLY A C 1
ATOM 735 O O . GLY A 1 94 ? 25.141 -11.753 -34.371 1.00 75.56 94 GLY A O 1
ATOM 736 N N . LYS A 1 95 ? 26.259 -10.225 -33.151 1.00 77.69 95 LYS A N 1
ATOM 737 C CA . LYS A 1 95 ? 27.443 -10.190 -34.022 1.00 77.69 95 LYS A CA 1
ATOM 738 C C . LYS A 1 95 ? 28.297 -11.454 -33.892 1.00 77.69 95 LYS A C 1
ATOM 740 O O . LYS A 1 95 ? 28.510 -12.057 -34.931 1.00 77.69 95 LYS A O 1
ATOM 745 N N . ASN A 1 96 ? 28.607 -11.907 -32.664 1.00 71.44 96 ASN A N 1
ATOM 746 C CA . ASN A 1 96 ? 29.462 -13.079 -32.336 1.00 71.44 96 ASN A CA 1
ATOM 747 C C . ASN A 1 96 ? 28.931 -14.461 -32.811 1.00 71.44 96 ASN A C 1
ATOM 749 O O . ASN A 1 96 ? 29.574 -15.498 -32.619 1.00 71.44 96 ASN A O 1
ATOM 753 N N . LYS A 1 97 ? 27.706 -14.515 -33.348 1.00 68.19 97 LYS A N 1
ATOM 754 C CA . LYS A 1 97 ? 27.180 -15.714 -34.018 1.00 68.19 97 LYS A CA 1
ATOM 755 C C . LYS A 1 97 ? 27.370 -15.678 -35.536 1.00 68.19 97 LYS A C 1
ATOM 757 O O . LYS A 1 97 ? 27.510 -16.742 -36.118 1.00 68.19 97 LYS A O 1
ATOM 762 N N . LYS A 1 98 ? 27.357 -14.498 -36.168 1.00 67.00 98 LYS A N 1
ATOM 763 C CA . LYS A 1 98 ? 27.434 -14.350 -37.638 1.00 67.00 98 LYS A CA 1
ATOM 764 C C . LYS A 1 98 ? 28.853 -14.440 -38.194 1.00 67.00 98 LYS A C 1
ATOM 766 O O . LYS A 1 98 ? 29.034 -14.645 -39.378 1.00 67.00 98 LYS A O 1
ATOM 771 N N . ASP A 1 99 ? 29.838 -14.224 -37.346 1.00 69.19 99 ASP A N 1
ATOM 772 C CA . ASP A 1 99 ? 31.277 -14.335 -37.583 1.00 69.19 99 ASP A CA 1
ATOM 773 C C . ASP A 1 99 ? 31.817 -15.755 -37.306 1.00 69.19 99 ASP A C 1
ATOM 775 O O . ASP A 1 99 ? 33.005 -16.007 -37.501 1.00 69.19 99 ASP A O 1
ATOM 779 N N . LYS A 1 100 ? 30.956 -16.689 -36.870 1.00 65.44 100 LYS A N 1
ATOM 780 C CA . LYS A 1 100 ? 31.282 -18.114 -36.666 1.00 65.44 100 LYS A CA 1
ATOM 781 C C . LYS A 1 100 ? 30.592 -19.070 -37.649 1.00 65.44 100 LYS A C 1
ATOM 783 O O . LYS A 1 100 ? 30.819 -20.274 -37.541 1.00 65.44 100 LYS A O 1
ATOM 788 N N . GLU A 1 101 ? 29.774 -18.548 -38.560 1.00 59.53 101 GLU A N 1
ATOM 789 C CA . GLU A 1 101 ? 29.234 -19.255 -39.736 1.00 59.53 101 GLU A CA 1
ATOM 790 C C . GLU A 1 101 ? 29.986 -18.812 -40.994 1.00 59.53 101 GLU A C 1
ATOM 792 O O . GLU A 1 101 ? 30.219 -19.680 -41.864 1.00 59.53 101 GLU A O 1
#

Radius of gyration: 30.76 Å; chains: 1; bounding box: 58×55×76 Å

InterPro domains:
  IPR007829 TM2 domain [PF05154] (15-60)
  IPR050932 TM2 domain-containing protein 1-3-like [PTHR21016] (13-89)

Secondary structure (DSSP, 8-state):
-------------SS--HHHHHHHHHHHTTTTHHHHHTT-HHHHHHHHHHHHHHHHHHHHHHHHHHHHHHHHHHHHT-S--TTS--SS-HHHHHHHHHT--

Sequence (101 aa):
MKQAQRHTAAPAAEGKSQLTALLLELFLGFLGVHRFYLGYTGRGILYIALLLTSWLIIPFFVLAVLTTIDLVLIITGDLKPKNGEYAKTFEDMGKNKKDKE

Organism: NCBI:txid2211146

Foldseek 3Di:
DDDDPPPPVDPPPPAQDPVVLVVCCVVPVQQQVSCVSNVVVVVSVVSNVCSVVCVVPVVVVVVVVVVVVVVVCVLVLVPADPPDGDPDDPVNVVVVVVVVD